Protein AF-A0A919HW08-F1 (afdb_monomer_lite)

Sequence (72 aa):
MTPSSCLTSACRTPVRAGGLSGGNQQKLLISRWVAIGPRILILDEPTRGVDVGAKSEIYRIMNDMARRASPF

Secondary structure (DSSP, 8-state):
----------------GGGS-HHHHHHHHHHHHHHT--S----SSTTTT--HHHHHHHHHHHHHHHHHH---

Organism: Klebsiella pneumoniae (NCBI:txid573)

Foldseek 3Di:
DDDDPPPPPPPPDDDDLVNDDPLVNLVVVVVVVVVVPDLDDDDDPSCPPPDPVSPVVVVVVVVVSVVVNDPD

pLDDT: mean 76.83, std 11.67, range [41.97, 87.69]

Radius of gyration: 17.74 Å; chains: 1; bounding box: 36×51×42 Å

Structure (mmCIF, N/CA/C/O backbone):
data_AF-A0A919HW08-F1
#
_entry.id   AF-A0A919HW08-F1
#
loop_
_atom_site.group_PDB
_atom_site.id
_atom_site.type_symbol
_atom_site.label_atom_id
_atom_site.label_alt_id
_atom_site.label_comp_id
_atom_site.label_asym_id
_atom_site.label_entity_id
_atom_site.label_seq_id
_atom_site.pdbx_PDB_ins_code
_atom_site.Cartn_x
_atom_site.Cartn_y
_atom_site.Cartn_z
_atom_site.occupancy
_atom_site.B_iso_or_equiv
_atom_site.auth_seq_id
_atom_site.auth_comp_id
_atom_site.auth_asym_id
_atom_site.auth_atom_id
_atom_site.pdbx_PDB_model_num
ATOM 1 N N . MET A 1 1 ? 23.460 41.568 -19.921 1.00 41.97 1 MET A N 1
ATOM 2 C CA . MET A 1 1 ? 22.466 40.826 -20.725 1.00 41.97 1 MET A CA 1
ATOM 3 C C . MET A 1 1 ? 22.285 39.449 -20.114 1.00 41.97 1 MET A C 1
ATOM 5 O O . MET A 1 1 ? 23.057 38.551 -20.403 1.00 41.97 1 MET A O 1
ATOM 9 N N . THR A 1 2 ? 21.310 39.299 -19.225 1.00 52.22 2 THR A N 1
ATOM 10 C CA . THR A 1 2 ? 20.810 37.992 -18.786 1.00 52.22 2 THR A CA 1
ATOM 11 C C . THR A 1 2 ? 19.331 37.949 -19.138 1.00 52.22 2 THR A C 1
ATOM 13 O O . THR A 1 2 ? 18.597 38.884 -18.821 1.00 52.22 2 THR A O 1
ATOM 16 N N . PRO A 1 3 ? 18.891 36.899 -19.839 1.00 53.59 3 PRO A N 1
ATOM 17 C CA . PRO A 1 3 ? 17.642 36.296 -19.411 1.00 53.59 3 PRO A CA 1
ATOM 18 C C . PRO A 1 3 ? 17.724 34.778 -19.565 1.00 53.59 3 PRO A C 1
ATOM 20 O O . PRO A 1 3 ? 17.696 34.233 -20.663 1.00 53.59 3 PRO A O 1
ATOM 23 N N . SER A 1 4 ? 17.816 34.068 -18.450 1.00 53.72 4 SER A N 1
ATOM 24 C CA . SER A 1 4 ? 17.420 32.658 -18.391 1.00 53.72 4 SER A CA 1
ATOM 25 C C . SER A 1 4 ? 16.839 32.378 -17.014 1.00 53.72 4 SER A C 1
ATOM 27 O O . SER A 1 4 ? 17.261 31.493 -16.280 1.00 53.72 4 SER A O 1
ATOM 29 N N . SER A 1 5 ? 15.836 33.181 -16.663 1.00 58.59 5 SER A N 1
ATOM 30 C CA . SER A 1 5 ? 14.816 32.802 -15.700 1.00 58.59 5 SER A CA 1
ATOM 31 C C . SER A 1 5 ? 13.940 31.722 -16.341 1.00 58.59 5 SER A C 1
ATOM 33 O O . SER A 1 5 ? 12.857 32.007 -16.853 1.00 58.59 5 SER A O 1
ATOM 35 N N . CYS A 1 6 ? 14.401 30.469 -16.332 1.00 49.47 6 CYS A N 1
ATOM 36 C CA . CYS A 1 6 ? 13.471 29.346 -16.387 1.00 49.47 6 CYS A CA 1
ATOM 37 C C . CYS A 1 6 ? 12.731 29.325 -15.048 1.00 49.47 6 CYS A C 1
ATOM 39 O O . CYS A 1 6 ? 13.119 28.646 -14.101 1.00 49.47 6 CYS A O 1
ATOM 41 N N . LEU A 1 7 ? 11.681 30.141 -14.957 1.00 57.62 7 LEU A N 1
ATOM 42 C CA . LEU A 1 7 ? 10.624 29.960 -13.979 1.00 57.62 7 LEU A CA 1
ATOM 43 C C . LEU A 1 7 ? 9.941 28.646 -14.351 1.00 57.62 7 LEU A C 1
ATOM 45 O O . LEU A 1 7 ? 9.002 28.629 -15.146 1.00 57.62 7 LEU A O 1
ATOM 49 N N . THR A 1 8 ? 10.434 27.533 -13.808 1.00 56.00 8 THR A N 1
ATOM 50 C CA . THR A 1 8 ? 9.709 26.262 -13.807 1.00 56.00 8 THR A CA 1
ATOM 51 C C . THR A 1 8 ? 8.502 26.441 -12.895 1.00 56.00 8 THR A C 1
ATOM 53 O O . THR A 1 8 ? 8.480 26.009 -11.745 1.00 56.00 8 THR A O 1
ATOM 56 N N . SER A 1 9 ? 7.495 27.146 -13.408 1.00 58.25 9 SER A N 1
ATOM 57 C CA . SER A 1 9 ? 6.125 27.021 -12.949 1.00 58.25 9 SER A CA 1
ATOM 58 C C . SER A 1 9 ? 5.829 25.531 -12.976 1.00 58.25 9 SER A C 1
ATOM 60 O O . SER A 1 9 ? 5.908 24.899 -14.031 1.00 58.25 9 SER A O 1
ATOM 62 N N . ALA A 1 10 ? 5.619 24.947 -11.799 1.00 64.69 10 ALA A N 1
ATOM 63 C CA . ALA A 1 10 ? 5.293 23.543 -11.647 1.00 64.69 10 ALA A CA 1
ATOM 64 C C . ALA A 1 10 ? 3.963 23.289 -12.363 1.00 64.69 10 ALA A C 1
ATOM 66 O O . ALA A 1 10 ? 2.888 23.419 -11.775 1.00 64.69 10 ALA A O 1
ATOM 67 N N . CYS A 1 11 ? 4.039 22.973 -13.655 1.00 60.66 11 CYS A N 1
ATOM 68 C CA . CYS A 1 11 ? 2.904 22.538 -14.438 1.00 60.66 11 CYS A CA 1
ATOM 69 C C . CYS A 1 11 ? 2.387 21.271 -13.762 1.00 60.66 11 CYS A C 1
ATOM 71 O O . CYS A 1 11 ? 3.008 20.209 -13.833 1.00 60.66 11 CYS A O 1
ATOM 73 N N . ARG A 1 12 ? 1.280 21.398 -13.022 1.00 66.62 12 ARG A N 1
ATOM 74 C CA . ARG A 1 12 ? 0.553 20.253 -12.479 1.00 66.62 12 ARG A CA 1
ATOM 75 C C . ARG A 1 12 ? -0.143 19.569 -13.641 1.00 66.62 12 ARG A C 1
ATOM 77 O O . ARG A 1 12 ? -1.338 19.747 -13.858 1.00 66.62 12 ARG A O 1
ATOM 84 N N . THR A 1 13 ? 0.621 18.800 -14.402 1.00 71.94 13 THR A N 1
ATOM 85 C CA . THR A 1 13 ? 0.059 17.946 -15.433 1.00 71.94 13 THR A CA 1
ATOM 86 C C . THR A 1 13 ? -0.717 16.831 -14.734 1.00 71.94 13 THR A C 1
ATOM 88 O O . THR A 1 13 ? -0.144 16.137 -13.889 1.00 71.94 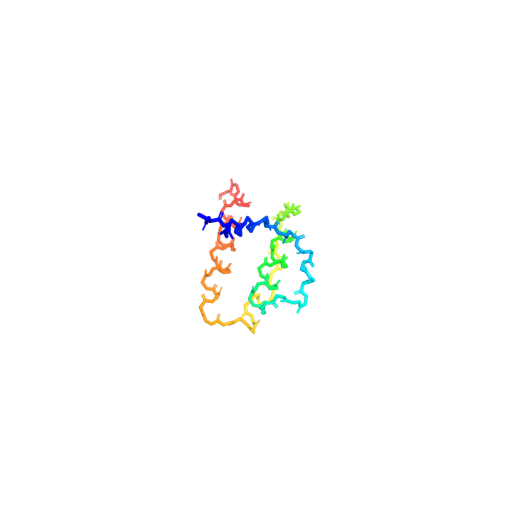13 THR A O 1
ATOM 91 N N . PRO A 1 14 ? -2.009 16.636 -15.037 1.00 74.94 14 PRO A N 1
ATOM 92 C CA . PRO A 1 14 ? -2.743 15.495 -14.518 1.00 74.94 14 PRO A CA 1
ATOM 93 C C . PRO A 1 14 ? -2.085 14.205 -15.022 1.00 74.94 14 PRO A C 1
ATOM 95 O O . PRO A 1 14 ? -2.082 13.909 -16.217 1.00 74.94 14 PRO A O 1
ATOM 98 N N . VAL A 1 15 ? -1.501 13.441 -14.099 1.00 81.88 15 VAL A N 1
ATOM 99 C CA . VAL A 1 15 ? -0.877 12.149 -14.394 1.00 81.88 15 VAL A CA 1
ATOM 100 C C . VAL A 1 15 ? -1.946 11.068 -14.294 1.00 81.88 15 VAL A C 1
ATOM 102 O O . VAL A 1 15 ? -2.585 10.900 -13.255 1.00 81.88 15 VAL A O 1
ATOM 105 N N . ARG A 1 16 ? -2.153 10.317 -15.379 1.00 86.88 16 ARG A N 1
ATOM 106 C CA . ARG A 1 16 ? -3.010 9.125 -15.345 1.00 86.88 16 ARG A CA 1
ATOM 107 C C . ARG A 1 16 ? -2.364 8.072 -14.450 1.00 86.88 16 ARG A C 1
ATOM 109 O O . ARG A 1 16 ? -1.158 7.869 -14.539 1.00 86.88 16 ARG A O 1
ATOM 116 N N . ALA A 1 17 ? -3.160 7.346 -13.664 1.00 82.12 17 ALA A N 1
ATOM 117 C CA . ALA A 1 17 ? -2.647 6.293 -12.783 1.00 82.12 17 ALA A CA 1
ATOM 118 C C . ALA A 1 17 ? -1.760 5.278 -13.533 1.00 82.12 17 ALA A C 1
ATOM 120 O O . ALA A 1 17 ? -0.689 4.941 -13.047 1.00 82.12 17 ALA A O 1
ATOM 121 N N . GLY A 1 18 ? -2.131 4.886 -14.759 1.00 84.88 18 GLY A N 1
ATOM 122 C CA . GLY A 1 18 ? -1.327 3.981 -15.596 1.00 84.88 18 GLY A CA 1
ATOM 123 C C . GLY A 1 18 ? 0.041 4.528 -16.035 1.00 84.88 18 GLY A C 1
ATOM 124 O O . GLY A 1 18 ? 0.889 3.753 -16.454 1.00 84.88 18 GLY A O 1
ATOM 125 N N . GLY A 1 19 ? 0.276 5.840 -15.923 1.00 85.56 19 GLY A N 1
ATOM 126 C CA . GLY A 1 19 ? 1.574 6.472 -16.181 1.00 85.56 19 GLY A CA 1
ATOM 127 C C . GLY A 1 19 ? 2.518 6.481 -14.973 1.00 85.56 19 GLY A C 1
ATOM 128 O O . GLY A 1 19 ? 3.637 6.972 -15.081 1.00 85.56 19 GLY A O 1
ATOM 129 N N . LEU A 1 20 ? 2.080 5.977 -13.814 1.00 85.69 20 LEU A N 1
ATOM 130 C CA . LEU A 1 20 ? 2.921 5.827 -12.626 1.00 85.69 20 LEU A CA 1
ATOM 131 C C . LEU A 1 20 ? 3.696 4.501 -12.676 1.00 85.69 20 LEU A C 1
ATOM 133 O O . LEU A 1 20 ? 3.228 3.532 -13.271 1.00 85.69 20 LEU A O 1
ATOM 137 N N . SER A 1 21 ? 4.847 4.421 -12.001 1.00 86.00 21 SER A N 1
ATOM 138 C CA . SER A 1 21 ? 5.526 3.136 -11.765 1.00 86.00 21 SER A CA 1
ATOM 139 C C . SER A 1 21 ? 4.627 2.189 -10.962 1.00 86.00 21 SER A C 1
ATOM 141 O O . SER A 1 21 ? 3.811 2.657 -10.168 1.00 86.00 21 SER A O 1
ATOM 143 N N . GLY A 1 22 ? 4.791 0.869 -11.103 1.00 83.44 22 GLY A N 1
ATOM 144 C CA . GLY A 1 22 ? 3.958 -0.117 -10.392 1.00 83.44 22 GLY A CA 1
ATOM 145 C C . GLY A 1 22 ? 3.873 0.136 -8.879 1.00 83.44 22 GLY A C 1
ATOM 146 O O . GLY A 1 22 ? 2.783 0.171 -8.314 1.00 83.44 22 GLY A O 1
ATOM 147 N N . GLY A 1 23 ? 4.998 0.474 -8.237 1.00 81.94 23 GLY A N 1
ATOM 148 C CA . GLY A 1 23 ? 5.017 0.865 -6.823 1.00 81.94 23 GLY A CA 1
ATOM 149 C C . GLY A 1 23 ? 4.203 2.131 -6.515 1.00 81.94 23 GLY A C 1
ATOM 150 O O . GLY A 1 23 ? 3.473 2.165 -5.527 1.00 81.94 23 GLY A O 1
ATOM 151 N N . ASN A 1 24 ? 4.261 3.162 -7.366 1.00 83.50 24 ASN A N 1
ATOM 152 C CA . ASN A 1 24 ? 3.470 4.386 -7.186 1.00 83.50 24 ASN A CA 1
ATOM 153 C C . ASN A 1 24 ? 1.980 4.178 -7.489 1.00 83.50 24 ASN A C 1
ATOM 155 O O . ASN A 1 24 ? 1.139 4.784 -6.827 1.00 83.50 24 ASN A O 1
ATOM 159 N N . GLN A 1 25 ? 1.638 3.295 -8.429 1.00 85.38 25 GLN A N 1
ATOM 160 C CA . GLN A 1 25 ? 0.254 2.869 -8.655 1.00 85.38 25 GLN A CA 1
ATOM 161 C C . GLN A 1 25 ? -0.319 2.203 -7.403 1.00 85.38 25 GLN A C 1
ATOM 163 O O . GLN A 1 25 ? -1.429 2.517 -6.975 1.00 85.38 25 GLN A O 1
ATOM 168 N N . GLN A 1 26 ? 0.469 1.339 -6.765 1.00 76.62 26 GLN A N 1
ATOM 169 C CA . GLN A 1 26 ? 0.075 0.635 -5.550 1.00 76.62 26 GLN A CA 1
ATOM 170 C C . GLN A 1 26 ? -0.084 1.589 -4.365 1.00 76.62 26 GLN A C 1
ATOM 172 O O . GLN A 1 26 ? -1.094 1.537 -3.662 1.00 76.62 26 GLN A O 1
ATOM 177 N N . LYS A 1 27 ? 0.856 2.531 -4.195 1.00 81.25 27 LYS A N 1
ATOM 178 C CA . LYS A 1 27 ? 0.741 3.611 -3.203 1.00 81.25 27 LYS A CA 1
ATOM 179 C C . LYS A 1 27 ? -0.514 4.456 -3.432 1.00 81.25 27 LYS A C 1
ATOM 181 O O . LYS A 1 27 ? -1.204 4.768 -2.463 1.00 81.25 27 LYS A O 1
ATOM 186 N N . LEU A 1 28 ? -0.838 4.798 -4.684 1.00 87.69 28 LEU A N 1
ATOM 187 C CA . LEU A 1 28 ? -2.048 5.550 -5.033 1.00 87.69 28 LEU A CA 1
ATOM 188 C C . LEU A 1 28 ? -3.315 4.770 -4.657 1.00 87.69 28 LEU A C 1
ATOM 190 O O . LEU A 1 28 ? -4.228 5.337 -4.055 1.00 87.69 28 LEU A O 1
ATOM 194 N N . LEU A 1 29 ? -3.357 3.472 -4.972 1.00 85.69 29 LEU A N 1
ATOM 195 C CA . LEU A 1 29 ? -4.486 2.605 -4.646 1.00 85.69 29 LEU A CA 1
ATOM 196 C C . LEU A 1 29 ? -4.697 2.531 -3.129 1.00 85.69 29 LEU A C 1
ATOM 198 O O . LEU A 1 29 ? -5.796 2.803 -2.657 1.00 85.69 29 LEU A O 1
ATOM 202 N N . ILE A 1 30 ? -3.638 2.242 -2.366 1.00 83.44 30 ILE A N 1
ATOM 203 C CA . ILE A 1 30 ? -3.689 2.186 -0.898 1.00 83.44 30 ILE A CA 1
ATOM 204 C C . ILE A 1 30 ? -4.158 3.532 -0.339 1.00 83.44 30 ILE A C 1
ATOM 206 O O . ILE A 1 30 ? -5.105 3.560 0.440 1.00 83.44 30 ILE A O 1
ATOM 210 N N . SER A 1 31 ? -3.574 4.645 -0.798 1.00 84.56 31 SER A N 1
ATOM 211 C CA . SER A 1 31 ? -3.941 6.010 -0.380 1.00 84.56 31 SER A CA 1
ATOM 212 C C . SER A 1 31 ? -5.431 6.304 -0.562 1.00 84.56 31 SER A C 1
ATOM 214 O O . SER A 1 31 ? -6.047 6.914 0.310 1.00 84.56 31 SER A O 1
ATOM 216 N N . ARG A 1 32 ? -6.035 5.831 -1.661 1.00 85.75 32 ARG A N 1
ATOM 217 C CA . ARG A 1 32 ? -7.472 5.985 -1.919 1.00 85.75 32 ARG A CA 1
ATOM 218 C C . ARG A 1 32 ? -8.323 5.274 -0.866 1.00 85.75 32 ARG A C 1
ATOM 220 O O . ARG A 1 32 ? -9.307 5.844 -0.405 1.00 85.75 32 ARG A O 1
ATOM 227 N N . TRP A 1 33 ? -7.942 4.060 -0.477 1.00 83.50 33 TRP A N 1
ATOM 228 C CA . TRP A 1 33 ? -8.640 3.300 0.563 1.00 83.50 33 TRP A CA 1
ATOM 229 C C . TRP A 1 33 ? -8.386 3.857 1.966 1.00 83.50 33 TRP A C 1
ATOM 231 O O . TRP A 1 33 ? -9.266 3.791 2.812 1.00 83.50 33 TRP A O 1
ATOM 241 N N . VAL A 1 34 ? -7.225 4.465 2.222 1.00 79.62 34 VAL A N 1
ATOM 242 C CA . VAL A 1 34 ? -6.977 5.178 3.490 1.00 79.62 34 VAL A CA 1
ATOM 243 C C . VAL A 1 34 ? -7.896 6.390 3.613 1.00 79.62 34 VAL A C 1
ATOM 245 O O . VAL A 1 34 ? -8.461 6.640 4.674 1.00 79.62 34 VAL A O 1
ATOM 248 N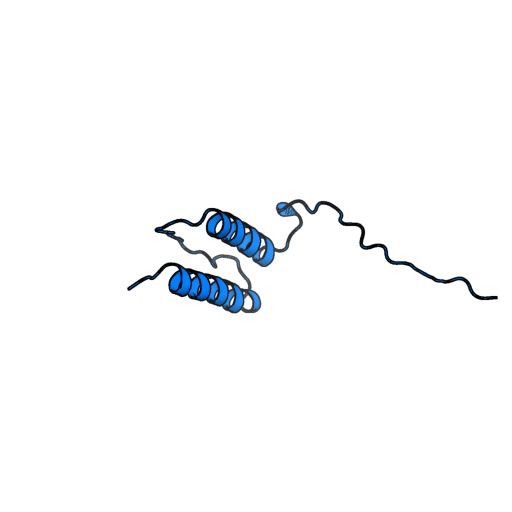 N . ALA A 1 35 ? -8.057 7.139 2.519 1.00 83.50 35 ALA A N 1
ATOM 249 C CA . ALA A 1 35 ? -8.802 8.394 2.502 1.00 83.50 35 ALA A CA 1
ATOM 250 C C . ALA A 1 35 ? -10.292 8.234 2.846 1.00 83.50 35 ALA A C 1
ATOM 252 O O . ALA A 1 35 ? -10.907 9.193 3.302 1.00 83.50 35 ALA A O 1
ATOM 253 N N . ILE A 1 36 ? -10.868 7.039 2.661 1.00 85.00 36 ILE A N 1
ATOM 254 C CA . ILE A 1 36 ? -12.265 6.754 3.026 1.00 85.0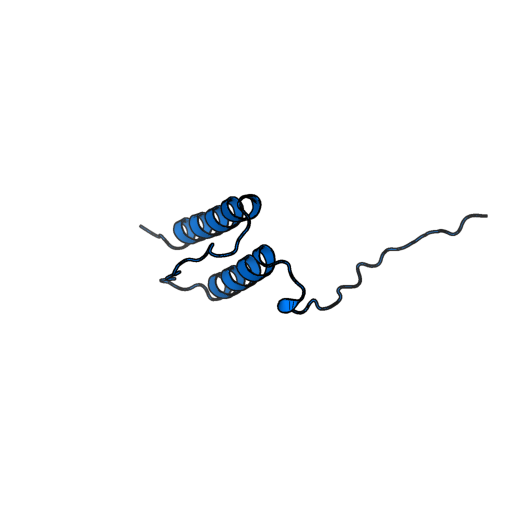0 36 ILE A CA 1
ATOM 255 C C . ILE A 1 36 ? -12.452 6.413 4.517 1.00 85.00 36 ILE A C 1
ATOM 257 O O . ILE A 1 36 ? -13.585 6.221 4.945 1.00 85.00 36 ILE A O 1
ATOM 261 N N . GLY A 1 37 ? -11.373 6.326 5.306 1.00 80.50 37 GLY A N 1
ATOM 262 C CA . GLY A 1 37 ? -11.424 6.063 6.750 1.00 80.50 37 GLY A CA 1
ATOM 263 C C . GLY A 1 37 ? -12.137 4.757 7.138 1.00 80.50 37 GLY A C 1
ATOM 264 O O . GLY A 1 37 ? -13.054 4.795 7.961 1.00 80.50 37 GLY A O 1
ATOM 265 N N . PRO A 1 38 ? -11.776 3.597 6.557 1.00 82.81 38 PRO A N 1
ATOM 266 C CA . PRO A 1 38 ? -12.491 2.356 6.816 1.00 82.81 38 PRO A CA 1
ATOM 267 C C . PRO A 1 38 ? -12.205 1.859 8.238 1.00 82.81 38 PRO A C 1
ATOM 269 O O . PRO A 1 38 ? -11.068 1.912 8.703 1.00 82.81 38 PRO A O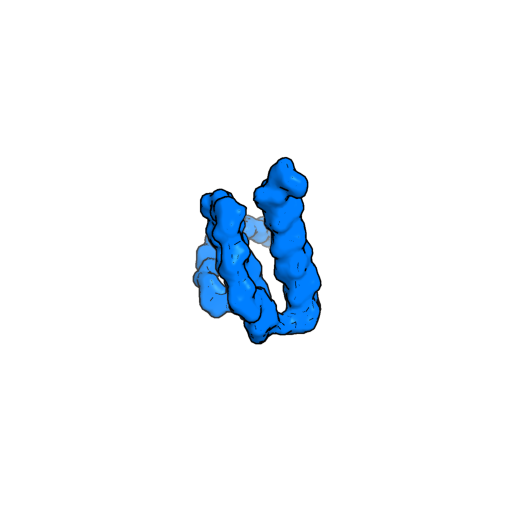 1
ATOM 272 N N . ARG A 1 39 ? -13.215 1.298 8.919 1.00 79.88 39 ARG A N 1
ATOM 273 C CA . ARG A 1 39 ? -12.988 0.640 10.221 1.00 79.88 39 ARG A CA 1
ATOM 274 C C . ARG A 1 39 ? -12.162 -0.642 10.095 1.00 79.88 39 ARG A C 1
ATOM 276 O O . ARG A 1 39 ? -11.463 -1.013 11.026 1.00 79.88 39 ARG A O 1
ATOM 283 N N . ILE A 1 40 ? -12.301 -1.344 8.969 1.00 81.50 40 ILE A N 1
ATOM 284 C CA . ILE A 1 40 ? -11.598 -2.592 8.656 1.00 81.50 40 ILE A CA 1
ATOM 285 C C . ILE A 1 40 ? -11.182 -2.527 7.186 1.00 81.50 40 ILE A C 1
ATOM 287 O O . ILE A 1 40 ? -12.017 -2.264 6.321 1.00 81.50 40 ILE A O 1
ATOM 291 N N . LEU A 1 41 ? -9.902 -2.775 6.911 1.00 83.50 41 LEU A N 1
ATOM 292 C CA . LEU A 1 41 ? -9.332 -2.838 5.567 1.00 83.50 41 LEU A CA 1
ATOM 293 C C . LEU A 1 41 ? -8.593 -4.172 5.412 1.00 83.50 41 LEU A C 1
ATOM 295 O O . LEU A 1 41 ? -7.609 -4.412 6.106 1.00 83.50 41 LEU A O 1
ATOM 299 N N . ILE A 1 42 ? -9.074 -5.032 4.512 1.00 84.88 42 ILE A N 1
ATOM 300 C CA . ILE A 1 42 ? -8.448 -6.321 4.188 1.00 84.88 42 ILE A CA 1
ATOM 301 C C . ILE A 1 42 ? -7.659 -6.151 2.895 1.00 84.88 42 ILE A C 1
ATOM 303 O O . ILE A 1 42 ? -8.174 -5.621 1.912 1.00 84.88 42 ILE A O 1
ATOM 307 N N . LEU A 1 43 ? -6.405 -6.589 2.909 1.00 85.06 43 LEU A N 1
ATOM 308 C CA . LEU A 1 43 ? -5.478 -6.452 1.796 1.00 85.06 43 LEU A CA 1
ATOM 309 C C . LEU A 1 43 ? -4.893 -7.829 1.470 1.00 85.06 43 LEU A C 1
ATOM 311 O O . LEU A 1 43 ? -4.112 -8.356 2.258 1.00 85.06 43 LEU A O 1
ATOM 315 N N . ASP A 1 44 ? -5.272 -8.399 0.326 1.00 84.94 44 ASP A N 1
ATOM 316 C CA . ASP A 1 44 ? -4.715 -9.662 -0.168 1.00 84.94 44 ASP A CA 1
ATOM 317 C C . ASP A 1 44 ? -3.508 -9.385 -1.074 1.00 84.94 44 ASP A C 1
ATOM 319 O O . ASP A 1 44 ? -3.601 -8.629 -2.043 1.00 84.94 44 ASP A O 1
ATOM 323 N N . GLU A 1 45 ? -2.358 -9.953 -0.714 1.00 86.44 45 GLU A N 1
ATOM 324 C CA . GLU A 1 45 ? -1.090 -9.837 -1.446 1.00 86.44 45 GLU A CA 1
ATOM 325 C C . GLU A 1 45 ? -0.697 -8.395 -1.859 1.00 86.44 45 GLU A C 1
ATOM 327 O O . GLU A 1 45 ? -0.271 -8.145 -2.995 1.00 86.44 45 GLU A O 1
ATOM 332 N N . PRO A 1 46 ? -0.762 -7.401 -0.948 1.00 79.19 46 PRO A N 1
ATOM 333 C CA . PRO A 1 46 ? -0.737 -5.981 -1.308 1.00 79.19 46 PRO A CA 1
ATOM 334 C C . PRO A 1 46 ? 0.640 -5.429 -1.671 1.00 79.19 46 PRO A C 1
ATOM 336 O O . PRO A 1 46 ? 0.799 -4.216 -1.798 1.00 79.19 46 PRO A O 1
ATOM 339 N N . THR A 1 47 ? 1.637 -6.291 -1.843 1.00 83.88 47 THR A N 1
ATOM 340 C CA . THR A 1 47 ? 2.982 -5.937 -2.317 1.00 83.88 47 THR A CA 1
ATOM 341 C C . THR A 1 47 ? 3.443 -6.809 -3.490 1.00 83.88 47 THR A C 1
ATOM 343 O O . THR A 1 47 ? 4.616 -6.770 -3.873 1.00 83.88 47 THR A O 1
ATOM 346 N N . ARG A 1 48 ? 2.537 -7.600 -4.086 1.00 84.19 48 ARG A N 1
ATOM 347 C CA . ARG A 1 48 ? 2.838 -8.403 -5.275 1.00 84.19 48 ARG A CA 1
ATOM 348 C C . ARG A 1 48 ? 3.182 -7.488 -6.449 1.00 84.19 48 ARG A C 1
ATOM 350 O O . ARG A 1 48 ? 2.485 -6.511 -6.698 1.00 84.19 48 ARG A O 1
ATOM 357 N N . GLY A 1 49 ? 4.267 -7.807 -7.155 1.00 76.88 49 GLY A N 1
ATOM 358 C CA . GLY A 1 49 ? 4.748 -7.009 -8.289 1.00 76.88 49 GLY A CA 1
ATOM 359 C C . GLY A 1 49 ? 5.453 -5.700 -7.908 1.00 76.88 49 GLY A C 1
ATOM 360 O O . GLY A 1 49 ? 5.815 -4.935 -8.798 1.00 76.88 49 GLY A O 1
ATOM 361 N N . VAL A 1 50 ? 5.679 -5.444 -6.613 1.00 79.38 50 VAL A N 1
ATOM 362 C CA . VAL A 1 50 ? 6.452 -4.290 -6.132 1.00 79.38 50 VAL A CA 1
ATOM 363 C C . VAL A 1 50 ? 7.920 -4.672 -5.981 1.00 79.38 50 VAL A C 1
ATOM 365 O O . VAL A 1 50 ? 8.245 -5.709 -5.397 1.00 79.38 50 VAL A O 1
ATOM 368 N N . ASP A 1 51 ? 8.796 -3.800 -6.475 1.00 80.88 51 ASP A N 1
ATOM 369 C CA . ASP A 1 51 ? 10.237 -3.841 -6.224 1.00 80.88 51 ASP A CA 1
ATOM 370 C C . ASP A 1 51 ? 10.551 -3.909 -4.711 1.00 80.88 51 ASP A C 1
ATOM 372 O O . ASP A 1 51 ? 9.825 -3.375 -3.870 1.00 80.88 51 ASP A O 1
ATOM 376 N N . VAL A 1 52 ? 11.657 -4.565 -4.354 1.00 80.75 52 VAL A N 1
ATOM 377 C CA . VAL A 1 52 ? 12.076 -4.733 -2.957 1.00 80.75 52 VAL A CA 1
ATOM 378 C C . VAL A 1 52 ? 12.285 -3.390 -2.244 1.00 80.75 52 VAL A C 1
ATOM 380 O O . VAL A 1 52 ? 11.963 -3.281 -1.060 1.00 80.75 52 VAL A O 1
ATOM 383 N N . GLY A 1 53 ? 12.744 -2.358 -2.961 1.00 80.00 53 GLY A N 1
ATOM 384 C CA . GLY A 1 53 ? 12.940 -1.010 -2.429 1.00 80.00 53 GLY A CA 1
ATOM 385 C C . GLY A 1 53 ? 11.634 -0.343 -1.997 1.00 80.00 53 GLY A C 1
ATOM 386 O O . GLY A 1 53 ? 11.559 0.227 -0.909 1.00 80.00 53 GLY A O 1
ATOM 387 N N . ALA A 1 54 ? 10.572 -0.476 -2.793 1.00 79.88 54 ALA A N 1
ATOM 388 C CA . ALA A 1 54 ? 9.270 0.132 -2.511 1.00 79.88 54 ALA A CA 1
ATOM 389 C C . ALA A 1 54 ? 8.405 -0.641 -1.490 1.00 79.88 54 ALA A C 1
ATOM 391 O O . ALA A 1 54 ? 7.468 -0.066 -0.927 1.00 79.88 54 ALA A O 1
ATOM 392 N N . LYS A 1 55 ? 8.713 -1.915 -1.199 1.00 84.44 55 LYS A N 1
ATOM 393 C CA . LYS A 1 55 ? 7.970 -2.721 -0.207 1.00 84.44 55 LYS A CA 1
ATOM 394 C C . LYS A 1 55 ? 7.995 -2.118 1.19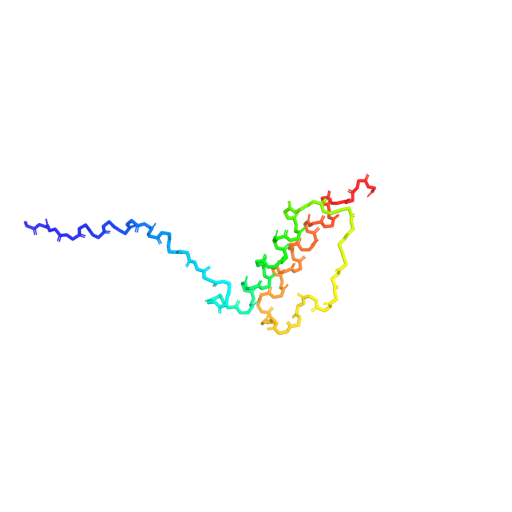5 1.00 84.44 55 LYS A C 1
ATOM 396 O O . LYS A 1 55 ? 6.961 -2.077 1.859 1.00 84.44 55 LYS A O 1
ATOM 401 N N . SER A 1 56 ? 9.160 -1.649 1.638 1.00 85.19 56 SER A N 1
ATOM 402 C CA . SER A 1 56 ? 9.347 -1.086 2.983 1.00 85.19 56 SER A CA 1
ATOM 403 C C . SER A 1 56 ? 8.422 0.109 3.239 1.00 85.19 56 SER A C 1
ATOM 405 O O 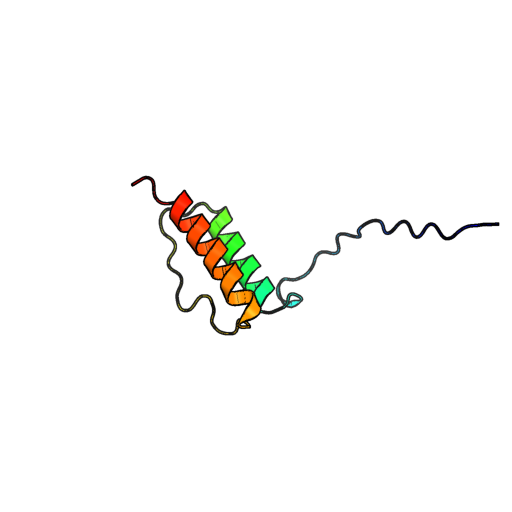. SER A 1 56 ? 7.825 0.237 4.307 1.00 85.19 56 SER A O 1
ATOM 407 N N . GLU A 1 57 ? 8.228 0.948 2.225 1.00 82.56 57 GLU A N 1
ATOM 408 C CA . GLU A 1 57 ? 7.385 2.132 2.316 1.00 82.56 57 GLU A CA 1
ATOM 409 C C . GLU A 1 57 ? 5.894 1.783 2.340 1.00 82.56 57 GLU A C 1
ATOM 411 O O . GLU A 1 57 ? 5.136 2.379 3.106 1.00 82.56 57 GLU A O 1
ATOM 416 N N . ILE A 1 58 ? 5.480 0.773 1.567 1.00 82.19 58 ILE A N 1
ATOM 417 C CA . ILE A 1 58 ? 4.112 0.242 1.612 1.00 82.19 58 ILE A CA 1
ATOM 418 C C . ILE A 1 58 ? 3.800 -0.316 3.008 1.00 82.19 58 ILE A C 1
ATOM 420 O O . ILE A 1 58 ? 2.769 0.036 3.586 1.00 82.19 58 ILE A O 1
ATOM 424 N N . TYR A 1 59 ? 4.708 -1.106 3.591 1.00 86.56 59 TYR A N 1
ATOM 425 C CA . TYR A 1 59 ? 4.548 -1.613 4.958 1.00 86.56 59 TYR A CA 1
ATOM 426 C C . TYR A 1 59 ? 4.492 -0.495 5.997 1.00 86.56 59 TYR A C 1
ATOM 428 O O . TYR A 1 59 ? 3.697 -0.570 6.934 1.00 86.56 59 TYR A O 1
ATOM 436 N N . ARG A 1 60 ? 5.284 0.570 5.829 1.00 87.38 60 ARG A N 1
ATOM 437 C CA . ARG A 1 60 ? 5.216 1.733 6.721 1.00 87.38 60 ARG A CA 1
ATOM 438 C C . ARG A 1 60 ? 3.823 2.359 6.701 1.00 87.38 60 ARG A C 1
ATOM 440 O O . ARG A 1 60 ? 3.242 2.567 7.759 1.00 87.38 60 ARG A O 1
ATOM 447 N N . ILE A 1 61 ? 3.258 2.588 5.513 1.00 83.75 61 ILE A N 1
ATOM 448 C CA . ILE A 1 61 ? 1.905 3.147 5.367 1.00 83.75 61 ILE A CA 1
ATOM 449 C C . ILE A 1 61 ? 0.864 2.227 6.022 1.00 83.75 61 ILE A C 1
ATOM 451 O O . ILE A 1 61 ? -0.001 2.716 6.746 1.00 83.75 61 ILE A O 1
ATOM 455 N N . MET A 1 62 ? 0.966 0.907 5.826 1.00 84.81 62 MET A N 1
ATOM 456 C CA . MET A 1 62 ? 0.082 -0.076 6.470 1.00 84.81 62 MET A CA 1
ATOM 457 C C . MET A 1 62 ? 0.156 -0.028 7.994 1.00 84.81 62 MET A C 1
ATOM 459 O O . MET A 1 62 ? -0.877 0.043 8.656 1.00 84.81 62 MET A O 1
ATOM 463 N N . ASN A 1 63 ? 1.362 0.007 8.555 1.00 85.94 63 ASN A N 1
ATOM 464 C CA . ASN A 1 63 ? 1.551 0.092 9.999 1.00 85.94 63 ASN A CA 1
ATOM 465 C C . ASN A 1 63 ? 1.033 1.421 10.564 1.00 85.94 63 ASN A C 1
ATOM 467 O O . ASN A 1 63 ? 0.400 1.439 11.618 1.00 85.94 63 ASN A O 1
ATOM 471 N N . ASP A 1 64 ? 1.255 2.534 9.864 1.00 85.00 64 ASP A N 1
ATOM 472 C CA . ASP A 1 64 ? 0.727 3.843 10.257 1.00 85.00 64 ASP A CA 1
ATOM 473 C C . ASP A 1 64 ? -0.810 3.870 10.218 1.00 85.00 64 ASP A C 1
ATOM 475 O O . ASP A 1 64 ? -1.443 4.556 11.021 1.00 85.00 64 ASP A O 1
ATOM 479 N N . MET A 1 65 ? -1.432 3.152 9.277 1.00 78.31 65 MET A N 1
ATOM 480 C CA . MET A 1 65 ? -2.885 2.970 9.247 1.00 78.31 65 MET A CA 1
ATOM 481 C C . MET A 1 65 ? -3.372 2.134 10.425 1.00 78.31 65 MET A C 1
ATOM 483 O O . MET A 1 65 ? -4.278 2.573 11.123 1.00 78.31 65 MET A O 1
ATOM 487 N N . ALA A 1 66 ? -2.757 0.976 10.676 1.00 80.19 66 ALA A N 1
ATOM 488 C CA . ALA A 1 66 ? -3.149 0.087 11.767 1.00 80.19 66 ALA A CA 1
ATOM 489 C C . ALA A 1 66 ? -3.078 0.795 13.130 1.00 80.19 66 ALA A C 1
ATOM 491 O O . ALA A 1 66 ? -4.011 0.703 13.922 1.00 80.19 66 ALA A O 1
ATOM 492 N N . ARG A 1 67 ? -2.024 1.590 13.368 1.00 81.81 67 ARG A N 1
ATOM 493 C CA . ARG A 1 67 ? -1.888 2.387 14.600 1.00 81.81 67 ARG A CA 1
ATOM 494 C C . ARG A 1 67 ? -2.939 3.486 14.743 1.00 81.81 67 ARG A C 1
ATOM 496 O O . ARG A 1 67 ? -3.322 3.798 15.858 1.00 81.81 67 ARG A O 1
ATOM 503 N N . ARG A 1 68 ? -3.385 4.091 13.639 1.00 75.38 68 ARG A N 1
ATOM 504 C CA . ARG A 1 68 ? -4.460 5.102 13.660 1.00 75.38 68 ARG A CA 1
ATOM 505 C C . ARG A 1 68 ? -5.848 4.481 13.781 1.00 75.38 68 ARG A C 1
ATOM 507 O O . ARG A 1 68 ? -6.749 5.125 14.303 1.00 75.38 68 ARG A O 1
ATOM 514 N N . ALA A 1 69 ? -6.018 3.268 13.262 1.00 66.44 69 ALA A N 1
ATOM 515 C CA . ALA A 1 69 ? -7.285 2.554 13.259 1.00 66.44 69 ALA A CA 1
ATOM 516 C C . ALA A 1 69 ? -7.558 1.795 14.567 1.00 66.44 69 ALA A C 1
ATOM 518 O O . ALA A 1 69 ? -8.727 1.546 14.839 1.00 66.44 69 ALA A O 1
ATOM 519 N N . SER A 1 70 ? -6.537 1.435 15.363 1.00 57.00 70 SER A N 1
ATOM 520 C CA . SER A 1 70 ? -6.717 0.790 16.676 1.00 57.00 70 SER A CA 1
ATOM 521 C C . SER A 1 70 ? -6.967 1.830 17.775 1.00 57.00 70 SER A C 1
ATOM 523 O O . SER A 1 70 ? -6.051 2.585 18.097 1.00 57.00 70 SER A O 1
ATOM 525 N N . PRO A 1 71 ? -8.166 1.880 18.387 1.00 54.84 71 PRO A N 1
ATOM 526 C CA . PRO A 1 71 ? -8.429 2.617 19.619 1.00 54.84 71 PRO A CA 1
ATOM 527 C C . PRO A 1 71 ? -8.290 1.719 20.867 1.00 54.84 71 PRO A C 1
ATOM 529 O O . PRO A 1 71 ? -8.657 2.146 21.960 1.00 54.84 71 PRO A O 1
ATOM 532 N N . PHE A 1 72 ? -7.810 0.481 20.691 1.00 51.03 72 PHE A N 1
ATOM 533 C CA . PHE A 1 72 ? -7.567 -0.514 21.735 1.00 51.03 72 PHE A CA 1
ATOM 534 C C . PHE A 1 72 ? -6.071 -0.782 21.870 1.00 51.03 72 PHE A C 1
ATOM 536 O O . PHE A 1 72 ? -5.393 -0.816 20.809 1.00 51.03 72 PHE A O 1
#

InterPro domains:
  IPR003439 ABC transporter-like, ATP-binding domain [PF00005] (16-47)
  IPR027417 P-loop containing nucleoside triphosphate hydrolase [G3DSA:3.40.50.300] (8-70)
  IPR027417 P-loop containing nucleoside triphosphate hydrolase [SSF52540] (16-67)
  IPR050107 ABC transporter carbohydrate import ATP-binding proteins [PTHR43790] (16-68)